Protein AF-A0A924VSE1-F1 (afdb_monomer_lite)

Structure (mmCIF, N/CA/C/O backbone):
data_AF-A0A924VSE1-F1
#
_entry.id   AF-A0A924VSE1-F1
#
loop_
_atom_site.group_PDB
_atom_site.id
_atom_site.type_symbol
_atom_site.label_atom_id
_atom_site.label_alt_id
_atom_site.label_comp_id
_atom_site.label_asym_id
_atom_site.label_entity_id
_atom_site.label_seq_id
_atom_site.pdbx_PDB_ins_code
_atom_site.Cartn_x
_atom_site.Cartn_y
_atom_site.Cartn_z
_atom_site.occupancy
_atom_site.B_iso_or_equiv
_atom_site.auth_seq_id
_atom_site.auth_comp_id
_atom_site.auth_asym_id
_atom_site.auth_atom_id
_atom_site.pdbx_PDB_model_num
ATOM 1 N N . MET A 1 1 ? -10.484 10.276 -5.793 1.00 57.19 1 MET A N 1
ATOM 2 C CA . MET A 1 1 ? -10.352 9.637 -4.463 1.00 57.19 1 MET A CA 1
ATOM 3 C C . MET A 1 1 ? -8.874 9.594 -4.117 1.00 57.19 1 MET A C 1
ATOM 5 O O . MET A 1 1 ? -8.098 9.223 -4.987 1.00 57.19 1 MET A O 1
ATOM 9 N N . LEU A 1 2 ? -8.501 10.029 -2.914 1.00 77.75 2 LEU A N 1
ATOM 10 C CA . LEU A 1 2 ? -7.114 10.082 -2.434 1.00 77.75 2 LEU A CA 1
ATOM 11 C C . LEU A 1 2 ? -6.752 8.745 -1.770 1.00 77.75 2 LEU A C 1
ATOM 13 O O . LEU A 1 2 ? -7.614 8.126 -1.150 1.00 77.75 2 LEU A O 1
ATOM 17 N N . ASN A 1 3 ? -5.511 8.289 -1.925 1.00 86.38 3 ASN A N 1
ATOM 18 C CA . ASN A 1 3 ? -4.987 7.102 -1.249 1.00 86.38 3 ASN A CA 1
ATOM 19 C C . ASN A 1 3 ? -3.610 7.442 -0.682 1.00 86.38 3 ASN A C 1
ATOM 21 O O . ASN A 1 3 ? -2.848 8.141 -1.349 1.00 86.38 3 ASN A O 1
ATOM 25 N N . THR A 1 4 ? -3.289 6.942 0.507 1.00 93.81 4 THR A N 1
ATOM 26 C CA . THR A 1 4 ? -1.918 7.021 1.020 1.00 93.81 4 THR A CA 1
ATOM 27 C C . THR A 1 4 ? -1.061 6.023 0.249 1.00 93.81 4 THR A C 1
ATOM 29 O O . THR A 1 4 ? -1.427 4.850 0.136 1.00 93.81 4 THR A O 1
ATOM 32 N N . VAL A 1 5 ? 0.052 6.503 -0.302 1.00 95.94 5 VAL A N 1
ATOM 33 C CA . VAL A 1 5 ? 0.983 5.720 -1.122 1.00 95.94 5 VAL A CA 1
ATOM 34 C C . VAL A 1 5 ? 2.314 5.634 -0.389 1.00 95.94 5 VAL A C 1
ATOM 36 O O . VAL A 1 5 ? 2.781 6.639 0.144 1.00 95.94 5 VAL A O 1
ATOM 39 N N . LEU A 1 6 ? 2.889 4.436 -0.333 1.00 95.94 6 LEU A N 1
ATOM 40 C CA . LEU A 1 6 ? 4.206 4.185 0.237 1.00 95.94 6 LEU A CA 1
ATOM 41 C C . LEU A 1 6 ? 5.191 3.863 -0.886 1.00 95.94 6 LEU A C 1
ATOM 43 O O . LEU A 1 6 ? 5.038 2.847 -1.567 1.00 95.94 6 LEU A O 1
ATOM 47 N N . ASP A 1 7 ? 6.199 4.710 -1.055 1.00 96.12 7 ASP A N 1
ATOM 48 C CA . ASP A 1 7 ? 7.308 4.444 -1.967 1.00 96.12 7 ASP A CA 1
ATOM 49 C C . ASP A 1 7 ? 8.238 3.393 -1.355 1.00 96.12 7 ASP A C 1
ATOM 51 O O . ASP A 1 7 ? 8.542 3.442 -0.159 1.00 96.12 7 ASP A O 1
ATOM 55 N N . TRP A 1 8 ? 8.697 2.434 -2.160 1.00 95.94 8 TRP A N 1
ATOM 56 C CA . TRP A 1 8 ? 9.696 1.456 -1.732 1.00 95.94 8 TRP A CA 1
ATOM 57 C C . TRP A 1 8 ? 10.499 0.897 -2.908 1.00 95.94 8 TRP A C 1
ATOM 59 O O . TRP A 1 8 ? 9.990 0.766 -4.019 1.00 95.94 8 TRP A O 1
ATOM 69 N N . ALA A 1 9 ? 11.745 0.497 -2.641 1.00 95.38 9 ALA A N 1
ATOM 70 C CA . ALA A 1 9 ? 12.611 -0.149 -3.633 1.00 95.38 9 ALA A CA 1
ATOM 71 C C . ALA A 1 9 ? 12.178 -1.589 -3.983 1.00 95.38 9 ALA A C 1
ATOM 73 O O . ALA A 1 9 ? 12.687 -2.176 -4.932 1.00 95.38 9 ALA A O 1
ATOM 74 N N . ASN A 1 10 ? 11.247 -2.171 -3.224 1.00 95.75 10 ASN A N 1
ATOM 75 C CA . ASN A 1 10 ? 10.587 -3.442 -3.535 1.00 95.75 10 ASN A CA 1
ATOM 76 C C . ASN A 1 10 ? 9.106 -3.374 -3.129 1.00 95.75 10 ASN A C 1
ATOM 78 O O . ASN A 1 10 ? 8.699 -3.862 -2.069 1.00 95.75 10 ASN A O 1
ATOM 82 N N . ALA A 1 11 ? 8.296 -2.695 -3.939 1.00 97.25 11 ALA A N 1
ATOM 83 C CA . ALA A 1 11 ? 6.895 -2.434 -3.618 1.00 97.25 11 ALA A CA 1
ATOM 84 C C . ALA A 1 11 ? 6.093 -3.727 -3.399 1.00 97.25 11 ALA A C 1
ATOM 86 O O . ALA A 1 11 ? 5.240 -3.775 -2.508 1.00 97.25 11 ALA A O 1
ATOM 87 N N . ARG A 1 12 ? 6.399 -4.797 -4.147 1.00 97.25 12 ARG A N 1
ATOM 88 C CA . ARG A 1 12 ? 5.757 -6.111 -3.996 1.00 97.25 12 ARG A CA 1
ATOM 89 C C . ARG A 1 12 ? 5.962 -6.699 -2.607 1.00 97.25 12 ARG A C 1
ATOM 91 O O . ARG A 1 12 ? 4.991 -7.149 -1.994 1.00 97.25 12 ARG A O 1
ATOM 98 N N . GLU A 1 13 ? 7.193 -6.683 -2.108 1.00 96.75 13 GLU A N 1
ATOM 99 C CA . GLU A 1 13 ? 7.527 -7.195 -0.778 1.00 96.75 13 GLU A CA 1
ATOM 100 C C . GLU A 1 13 ? 6.791 -6.417 0.319 1.00 96.75 13 GLU A C 1
ATOM 102 O O . GLU A 1 13 ? 6.097 -7.019 1.145 1.00 96.75 13 GLU A O 1
ATOM 107 N N . LEU A 1 14 ? 6.851 -5.080 0.280 1.00 96.88 14 LEU A N 1
ATOM 108 C CA . LEU A 1 14 ? 6.188 -4.235 1.274 1.00 96.88 14 LEU A CA 1
ATOM 109 C C . LEU A 1 14 ? 4.660 -4.393 1.231 1.00 96.88 14 LEU A C 1
ATOM 111 O O . LEU A 1 14 ? 4.012 -4.475 2.280 1.00 96.88 14 LEU A O 1
ATOM 115 N N . ALA A 1 15 ? 4.076 -4.489 0.035 1.00 98.12 15 ALA A N 1
ATOM 116 C CA . ALA A 1 15 ? 2.648 -4.726 -0.130 1.00 98.12 15 ALA A CA 1
ATOM 117 C C . ALA A 1 15 ? 2.242 -6.118 0.379 1.00 98.12 15 ALA A C 1
ATOM 119 O O . ALA A 1 15 ? 1.205 -6.255 1.025 1.00 98.12 15 ALA A O 1
ATOM 120 N N . GLY A 1 16 ? 3.054 -7.149 0.126 1.00 98.00 16 GLY A N 1
ATOM 121 C CA . GLY A 1 16 ? 2.816 -8.518 0.589 1.00 98.00 16 GLY A CA 1
ATOM 122 C C . GLY A 1 16 ? 2.852 -8.635 2.111 1.00 98.00 16 GLY A C 1
ATOM 123 O O . GLY A 1 16 ? 1.928 -9.200 2.704 1.00 98.00 16 GLY A O 1
ATOM 124 N N . PHE A 1 17 ? 3.862 -8.032 2.740 1.00 97.88 17 PHE A N 1
ATOM 125 C CA . PHE A 1 17 ? 3.949 -7.908 4.194 1.00 97.88 17 PHE A CA 1
ATOM 126 C C . PHE A 1 17 ? 2.733 -7.166 4.762 1.00 97.88 17 PHE A C 1
ATOM 128 O O . PHE A 1 17 ? 2.027 -7.691 5.621 1.00 97.88 17 PHE A O 1
ATOM 135 N N . SER A 1 18 ? 2.425 -5.983 4.223 1.00 97.12 18 SER A N 1
ATOM 136 C CA . SER A 1 18 ? 1.306 -5.150 4.684 1.00 97.12 18 SER A CA 1
ATOM 137 C C . SER A 1 18 ? -0.046 -5.850 4.526 1.00 97.12 18 SER A C 1
ATOM 139 O O . SER A 1 18 ? -0.906 -5.750 5.400 1.00 97.12 18 SER A O 1
ATOM 141 N N . ARG A 1 19 ? -0.236 -6.609 3.436 1.00 97.56 19 ARG A N 1
ATOM 142 C CA . ARG A 1 19 ? -1.433 -7.427 3.197 1.00 97.56 19 ARG A CA 1
ATOM 143 C C . ARG A 1 19 ? -1.640 -8.443 4.314 1.00 97.56 19 ARG A C 1
ATOM 145 O O . ARG A 1 19 ? -2.752 -8.564 4.820 1.00 97.56 19 ARG A O 1
ATOM 152 N N . GLN A 1 20 ? -0.582 -9.173 4.667 1.00 97.50 20 GLN A N 1
ATOM 153 C CA . GLN A 1 20 ? -0.632 -10.191 5.715 1.00 97.50 20 GLN A CA 1
ATOM 154 C C . GLN A 1 20 ? -0.831 -9.559 7.095 1.00 97.50 20 GLN A C 1
ATOM 156 O O . GLN A 1 20 ? -1.715 -9.991 7.827 1.00 97.50 20 GLN A O 1
ATOM 161 N N . LEU A 1 21 ? -0.076 -8.501 7.410 1.00 95.44 21 LEU A N 1
ATOM 162 C CA . LEU A 1 21 ? -0.155 -7.787 8.686 1.00 95.44 21 LEU A CA 1
ATOM 163 C C . LEU A 1 21 ? -1.557 -7.220 8.954 1.00 95.44 21 LEU A C 1
ATOM 165 O O . LEU A 1 21 ? -2.059 -7.318 10.068 1.00 95.44 21 LEU A O 1
ATOM 169 N N . LEU A 1 22 ? -2.186 -6.625 7.937 1.00 94.19 22 LEU A N 1
ATOM 170 C CA . LEU A 1 22 ? -3.470 -5.931 8.080 1.00 94.19 22 LEU A CA 1
ATOM 171 C C . LEU A 1 22 ? -4.687 -6.811 7.755 1.00 94.19 22 LEU A C 1
ATOM 173 O O . LEU A 1 22 ? -5.819 -6.344 7.865 1.00 94.19 22 LEU A O 1
ATOM 177 N N . GLY A 1 23 ? -4.484 -8.054 7.307 1.00 95.75 23 GLY A N 1
ATOM 178 C CA . GLY A 1 23 ? -5.577 -8.950 6.910 1.00 95.75 23 GLY A CA 1
ATOM 179 C C . GLY A 1 23 ? -6.403 -8.446 5.714 1.00 95.75 23 GLY A C 1
ATOM 180 O O . GLY A 1 23 ? -7.583 -8.774 5.586 1.00 95.75 23 GLY A O 1
ATOM 181 N N . VAL A 1 24 ? -5.804 -7.630 4.843 1.00 96.38 24 VAL A N 1
ATOM 182 C CA . VAL A 1 24 ? -6.449 -7.053 3.648 1.00 96.38 24 VAL A CA 1
ATOM 183 C C . VAL A 1 24 ? -6.095 -7.848 2.387 1.00 96.38 24 VAL A C 1
ATOM 185 O O . VAL A 1 24 ? -5.415 -8.871 2.446 1.00 96.38 24 VAL A O 1
ATOM 188 N N . ARG A 1 25 ? -6.588 -7.425 1.219 1.00 97.94 25 ARG A N 1
ATOM 189 C CA . ARG A 1 25 ? -6.400 -8.131 -0.062 1.00 97.94 25 ARG A CA 1
ATOM 190 C C . ARG A 1 25 ? -5.816 -7.203 -1.113 1.00 97.94 25 ARG A C 1
ATOM 192 O O . ARG A 1 25 ? -6.008 -5.996 -1.023 1.00 97.94 25 ARG A O 1
ATOM 199 N N . TYR A 1 26 ? -5.172 -7.755 -2.134 1.00 97.94 26 TYR A N 1
ATOM 200 C CA . TYR A 1 26 ? -4.870 -6.980 -3.336 1.00 97.94 26 TYR A CA 1
ATOM 201 C C . TYR A 1 26 ? -6.169 -6.518 -4.012 1.00 97.94 26 TYR A C 1
ATOM 203 O O . TYR A 1 26 ? -7.213 -7.178 -3.930 1.00 97.94 26 TYR A O 1
ATOM 211 N N . ARG A 1 27 ? -6.119 -5.345 -4.645 1.00 96.94 27 ARG A N 1
ATOM 212 C CA . ARG A 1 27 ? -7.103 -4.948 -5.652 1.00 96.94 27 ARG A CA 1
ATOM 213 C C . ARG A 1 27 ? -7.039 -5.975 -6.782 1.00 96.94 27 ARG A C 1
ATOM 215 O O . ARG A 1 27 ? -5.951 -6.393 -7.153 1.00 96.94 27 ARG A O 1
ATOM 222 N N . SER A 1 28 ? -8.191 -6.343 -7.338 1.00 95.12 28 SER A N 1
ATOM 223 C CA . SER A 1 28 ? -8.238 -7.271 -8.470 1.00 95.12 28 SER A CA 1
ATOM 224 C C . SER A 1 28 ? -7.326 -6.797 -9.607 1.00 95.12 28 SER A C 1
ATOM 226 O O . SER A 1 28 ? -7.465 -5.654 -10.050 1.00 95.12 28 SER A O 1
ATOM 228 N N . GLY A 1 29 ? -6.441 -7.675 -10.071 1.00 94.31 29 GLY A N 1
ATOM 229 C CA . GLY A 1 29 ? -5.421 -7.396 -11.083 1.00 94.31 29 GLY A CA 1
ATOM 230 C C . GLY A 1 29 ? -4.035 -7.085 -10.510 1.00 94.31 29 GLY A C 1
ATOM 231 O O . GLY A 1 29 ? -3.069 -7.141 -11.256 1.00 94.31 29 GLY A O 1
ATOM 232 N N . ASP A 1 30 ? -3.922 -6.803 -9.208 1.00 96.62 30 ASP A N 1
ATOM 233 C CA . ASP A 1 30 ? -2.635 -6.535 -8.545 1.00 96.62 30 ASP A CA 1
ATOM 234 C C . ASP A 1 30 ? -2.053 -7.800 -7.881 1.00 96.62 30 ASP A C 1
ATOM 236 O O . ASP A 1 30 ? -0.999 -7.748 -7.235 1.00 96.62 30 ASP A O 1
ATOM 240 N N . GLU A 1 31 ? -2.749 -8.938 -7.972 1.00 95.19 31 GLU A N 1
ATOM 241 C CA . GLU A 1 31 ? -2.240 -10.222 -7.504 1.00 95.19 31 GLU A CA 1
ATOM 242 C C . GLU A 1 31 ? -0.953 -10.617 -8.239 1.00 95.19 31 GLU A C 1
ATOM 244 O O . GLU A 1 31 ? -0.753 -10.296 -9.407 1.00 95.19 31 GLU A O 1
ATOM 249 N N . GLN A 1 32 ? -0.075 -11.340 -7.541 1.00 94.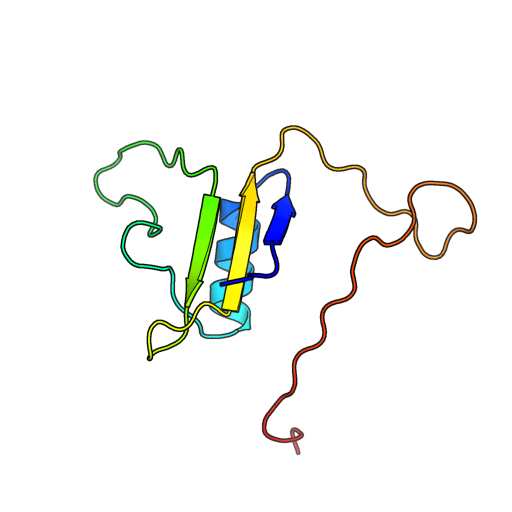44 32 GLN A N 1
ATOM 250 C CA . GLN A 1 32 ? 1.122 -11.887 -8.166 1.00 94.44 32 GLN A CA 1
ATOM 251 C C . GLN A 1 32 ? 0.720 -12.873 -9.278 1.00 94.44 32 GLN A C 1
ATOM 253 O O . GLN A 1 32 ? -0.149 -13.723 -9.030 1.00 94.44 32 GLN A O 1
ATOM 258 N N . PRO A 1 33 ? 1.343 -12.801 -10.468 1.00 93.56 33 PRO A N 1
ATOM 259 C CA . PRO A 1 33 ? 1.068 -13.754 -11.530 1.00 93.56 33 PRO A CA 1
ATOM 260 C C . PRO A 1 33 ? 1.352 -15.196 -11.097 1.00 93.56 33 PRO A C 1
ATOM 262 O O . PRO A 1 33 ? 2.280 -15.472 -10.337 1.00 93.56 33 PRO A O 1
ATOM 265 N N . THR A 1 34 ? 0.534 -16.133 -11.579 1.00 93.75 34 THR A N 1
ATOM 266 C CA . THR A 1 34 ? 0.637 -17.570 -11.238 1.00 93.75 34 THR A CA 1
ATOM 267 C C . THR A 1 34 ? 1.006 -18.447 -12.431 1.00 93.75 34 THR A C 1
ATOM 269 O O . THR A 1 34 ? 1.282 -19.632 -12.271 1.00 93.75 34 THR A O 1
ATOM 272 N N . ASP A 1 35 ? 1.045 -17.864 -13.624 1.00 93.62 35 ASP A N 1
ATOM 273 C CA . ASP A 1 35 ? 1.323 -18.517 -14.905 1.00 93.62 35 ASP A CA 1
ATOM 274 C C . ASP A 1 35 ? 2.810 -18.460 -15.301 1.00 93.62 35 ASP A C 1
ATOM 276 O O . ASP A 1 35 ? 3.179 -18.846 -16.408 1.00 93.62 35 ASP A O 1
ATOM 280 N N . GLY A 1 36 ? 3.671 -17.993 -14.392 1.00 91.00 36 GLY A N 1
ATOM 281 C CA . GLY A 1 36 ? 5.106 -17.842 -14.626 1.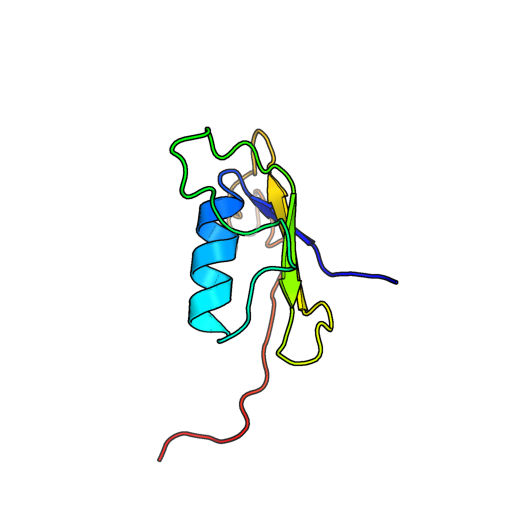00 91.00 36 GLY A CA 1
ATOM 282 C C . GLY A 1 36 ? 5.486 -16.576 -15.391 1.00 91.00 36 GLY A C 1
ATOM 283 O O . GLY A 1 36 ? 6.666 -16.402 -15.700 1.00 91.00 36 GLY A O 1
ATOM 284 N N . THR A 1 37 ? 4.531 -15.686 -15.684 1.00 94.19 37 THR A N 1
ATOM 285 C CA . THR A 1 37 ? 4.869 -14.353 -16.190 1.00 94.19 37 THR A CA 1
ATOM 286 C C . 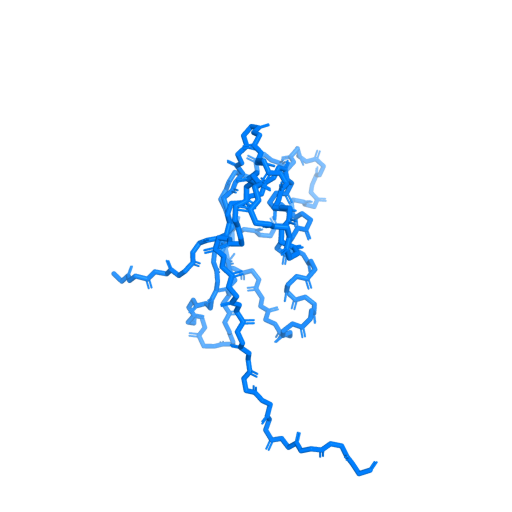THR A 1 37 ? 5.633 -13.549 -15.127 1.00 94.19 37 THR A C 1
ATOM 288 O O . THR A 1 37 ? 5.396 -13.729 -13.926 1.00 94.19 37 THR A O 1
ATOM 291 N N . PRO A 1 38 ? 6.601 -12.702 -15.533 1.00 93.81 38 PRO A N 1
ATOM 292 C CA . PRO A 1 38 ? 7.303 -11.831 -14.600 1.00 93.81 38 PRO A CA 1
ATOM 293 C C . PRO A 1 38 ? 6.332 -10.915 -13.854 1.00 93.81 38 PRO A C 1
ATOM 295 O O . PRO A 1 38 ? 5.383 -10.403 -14.439 1.00 93.81 38 PRO A O 1
ATOM 298 N N . ASP A 1 39 ? 6.597 -10.685 -12.571 1.00 94.25 39 ASP A N 1
ATOM 299 C CA . ASP A 1 39 ? 5.868 -9.700 -11.776 1.00 94.25 39 ASP A CA 1
ATOM 300 C C . ASP A 1 39 ? 6.502 -8.321 -11.991 1.00 94.25 39 ASP A C 1
ATOM 302 O O . ASP A 1 39 ? 7.495 -7.974 -11.351 1.00 94.25 39 ASP A O 1
ATOM 306 N N . ASP A 1 40 ? 5.966 -7.572 -12.950 1.00 93.62 40 ASP A N 1
ATOM 307 C CA . ASP A 1 40 ? 6.424 -6.239 -13.352 1.00 93.62 40 ASP A CA 1
ATOM 308 C C . ASP A 1 40 ? 5.607 -5.105 -12.711 1.00 93.62 40 ASP A C 1
ATOM 310 O O . ASP A 1 40 ? 5.705 -3.949 -13.125 1.00 93.62 40 ASP A O 1
ATOM 314 N N . ALA A 1 41 ? 4.816 -5.418 -11.680 1.00 95.38 41 ALA A N 1
ATOM 315 C CA . ALA A 1 41 ? 3.961 -4.446 -11.019 1.00 95.38 41 ALA A CA 1
ATOM 316 C C . ALA A 1 41 ? 4.781 -3.353 -10.312 1.00 95.38 41 ALA A C 1
ATOM 318 O O . ALA A 1 41 ? 5.434 -3.588 -9.293 1.00 95.38 41 ALA A O 1
ATOM 319 N N . ASP A 1 42 ? 4.672 -2.125 -10.815 1.00 96.81 42 ASP A N 1
ATOM 320 C CA . ASP A 1 42 ? 5.269 -0.919 -10.236 1.00 96.81 42 ASP A CA 1
ATOM 321 C C . ASP A 1 42 ? 4.308 -0.158 -9.307 1.00 96.81 42 ASP A C 1
ATOM 323 O O . ASP A 1 42 ? 4.718 0.731 -8.558 1.00 96.81 42 ASP A O 1
ATOM 327 N N . TRP A 1 43 ? 3.028 -0.531 -9.317 1.00 97.69 43 TRP A N 1
ATOM 328 C CA . TRP A 1 43 ? 1.984 0.055 -8.493 1.00 97.69 43 TRP A CA 1
ATOM 329 C C . TRP A 1 43 ? 1.024 -1.009 -7.972 1.00 97.69 43 TRP A C 1
ATOM 331 O O . TRP A 1 43 ? 0.392 -1.736 -8.737 1.00 97.69 43 TRP A O 1
ATOM 341 N N . LEU A 1 44 ? 0.831 -1.045 -6.655 1.00 98.25 44 LEU A N 1
ATOM 342 C CA . LEU A 1 44 ? -0.027 -2.025 -5.991 1.00 98.25 44 LEU A CA 1
ATOM 343 C C . LEU A 1 44 ? -1.019 -1.339 -5.066 1.00 98.25 44 LEU A C 1
ATOM 345 O O . LEU A 1 44 ? -0.678 -0.396 -4.355 1.00 98.25 44 LEU A O 1
ATOM 349 N N . VAL A 1 45 ? -2.254 -1.832 -5.029 1.00 97.94 45 VAL A N 1
ATOM 350 C CA . VAL A 1 45 ? -3.305 -1.326 -4.145 1.00 97.94 45 VAL A CA 1
ATOM 351 C C . VAL A 1 45 ? -3.826 -2.451 -3.263 1.00 97.94 45 VAL A C 1
ATOM 353 O O . VAL A 1 45 ? -4.191 -3.523 -3.741 1.00 97.94 45 VAL A O 1
ATOM 356 N N . LEU A 1 46 ? -3.930 -2.183 -1.963 1.00 97.75 46 LEU A N 1
ATOM 357 C CA . LEU A 1 46 ? -4.612 -3.053 -1.013 1.00 97.75 46 LEU A CA 1
ATOM 358 C C . LEU A 1 46 ? -6.022 -2.535 -0.721 1.00 97.75 46 LEU A C 1
ATOM 360 O O . LEU A 1 46 ? -6.242 -1.334 -0.543 1.00 97.75 46 LEU A O 1
ATOM 364 N N . THR A 1 47 ? -6.979 -3.455 -0.648 1.00 97.56 47 THR A N 1
ATOM 365 C CA . THR A 1 47 ? -8.396 -3.202 -0.381 1.00 97.56 47 THR A CA 1
ATOM 366 C C . THR A 1 47 ? -8.940 -4.104 0.722 1.00 97.56 47 THR A C 1
ATOM 368 O O . THR A 1 47 ? -8.466 -5.228 0.900 1.00 97.56 47 THR A O 1
ATOM 371 N N . ASP A 1 48 ? -9.959 -3.637 1.444 1.00 95.00 48 ASP A N 1
ATOM 372 C CA . ASP A 1 48 ? -10.734 -4.498 2.342 1.00 95.00 48 ASP A CA 1
ATOM 373 C C . ASP A 1 48 ? -11.724 -5.406 1.588 1.00 95.00 48 ASP A C 1
ATOM 375 O O . ASP A 1 48 ? -11.782 -5.449 0.355 1.00 95.00 48 ASP A O 1
ATOM 379 N N . THR A 1 49 ? -12.526 -6.151 2.347 1.00 94.81 49 THR A N 1
ATOM 380 C CA . THR A 1 49 ? -13.572 -7.038 1.825 1.00 94.81 49 THR A CA 1
ATOM 381 C C . THR A 1 49 ? -14.650 -6.307 1.023 1.00 94.81 49 THR A C 1
ATOM 383 O O . THR A 1 49 ? -15.227 -6.913 0.122 1.00 94.81 49 THR A O 1
ATOM 386 N N . ASN A 1 50 ? -14.867 -5.013 1.278 1.00 95.12 50 ASN A N 1
ATOM 387 C CA . ASN A 1 50 ? -15.799 -4.147 0.552 1.00 95.12 50 ASN A CA 1
ATOM 388 C C . ASN A 1 50 ? -15.140 -3.457 -0.654 1.00 95.12 50 ASN A C 1
ATOM 390 O O . ASN A 1 50 ? -15.730 -2.555 -1.248 1.00 95.12 50 ASN A O 1
ATOM 394 N N . ARG A 1 51 ? -13.915 -3.864 -1.022 1.00 93.75 51 ARG A N 1
ATOM 395 C CA . ARG A 1 51 ? -13.101 -3.278 -2.101 1.00 93.75 51 ARG A CA 1
ATOM 396 C C . ARG A 1 51 ? -12.724 -1.811 -1.864 1.00 93.75 51 ARG A C 1
ATOM 398 O O . ARG A 1 51 ? -12.280 -1.133 -2.794 1.00 93.75 51 ARG A O 1
ATOM 405 N N . LEU A 1 52 ? -12.828 -1.319 -0.628 1.00 94.25 52 LEU A N 1
ATOM 406 C CA . LEU A 1 52 ? -12.359 0.019 -0.281 1.00 94.25 52 LEU A CA 1
ATOM 407 C C . LEU A 1 52 ? -10.838 0.007 -0.159 1.00 94.25 52 LEU A C 1
ATOM 409 O O . LEU A 1 52 ? -10.270 -0.833 0.541 1.00 94.25 52 LEU A O 1
ATOM 413 N N . ARG A 1 53 ? -10.179 0.955 -0.831 1.00 95.38 53 ARG A N 1
ATOM 414 C CA . ARG A 1 53 ? -8.717 1.110 -0.808 1.00 95.38 53 ARG A CA 1
ATOM 415 C C . ARG A 1 53 ? -8.245 1.457 0.604 1.00 95.38 53 ARG A C 1
ATOM 417 O O . ARG A 1 53 ? -8.859 2.295 1.262 1.00 95.38 53 ARG A O 1
ATOM 424 N N . LYS A 1 54 ? -7.172 0.805 1.054 1.00 95.06 54 LYS A N 1
ATOM 425 C CA . LYS A 1 54 ? -6.554 1.026 2.370 1.00 95.06 54 LYS A CA 1
ATOM 426 C C . LYS A 1 54 ? -5.167 1.638 2.254 1.00 95.06 54 LYS A C 1
ATOM 428 O O . LYS A 1 54 ? -4.901 2.628 2.920 1.00 95.06 54 LYS A O 1
ATOM 433 N N . LEU A 1 55 ? -4.316 1.061 1.409 1.00 96.62 55 LEU A N 1
ATOM 434 C CA . LEU A 1 55 ? -2.969 1.550 1.119 1.00 96.62 55 LEU A CA 1
ATOM 435 C C . LEU A 1 55 ? -2.624 1.288 -0.343 1.00 96.62 55 LEU A C 1
ATOM 437 O O . LEU A 1 55 ? -3.177 0.374 -0.960 1.00 96.62 55 LEU A O 1
ATOM 441 N N . ALA A 1 56 ? -1.725 2.093 -0.895 1.00 97.75 56 ALA A N 1
ATOM 442 C CA . ALA A 1 56 ? -1.034 1.794 -2.140 1.00 97.75 56 ALA A CA 1
ATOM 443 C C . ALA A 1 56 ? 0.480 1.815 -1.944 1.00 97.75 56 ALA A C 1
ATOM 445 O O . ALA A 1 56 ? 0.985 2.370 -0.969 1.00 97.75 56 ALA A O 1
ATOM 446 N N . PHE A 1 57 ? 1.178 1.196 -2.883 1.00 97.75 57 PHE A N 1
ATOM 447 C CA . PHE A 1 57 ? 2.619 1.018 -2.864 1.00 97.75 57 PHE A CA 1
ATOM 448 C C . PHE A 1 57 ? 3.140 1.330 -4.256 1.00 97.75 57 PHE A C 1
ATOM 450 O O . PHE A 1 57 ? 2.565 0.845 -5.233 1.00 97.75 57 PHE A O 1
ATOM 457 N N . GLN A 1 58 ? 4.191 2.135 -4.328 1.00 97.56 58 GLN A N 1
ATOM 458 C CA . GLN A 1 58 ? 4.824 2.526 -5.578 1.00 97.56 58 GLN A CA 1
ATOM 459 C C . GLN A 1 58 ? 6.278 2.060 -5.573 1.00 97.56 58 GLN A C 1
ATOM 461 O O . GLN A 1 58 ? 7.028 2.290 -4.623 1.00 97.56 58 GLN A O 1
ATOM 466 N N . GLN A 1 59 ? 6.666 1.396 -6.653 1.00 98.00 59 GLN A N 1
ATOM 467 C CA . GLN A 1 59 ? 8.039 1.013 -6.914 1.00 98.00 59 GLN A CA 1
ATOM 468 C C . GLN A 1 59 ? 8.842 2.264 -7.273 1.00 98.00 59 GLN A C 1
ATOM 470 O O . GLN A 1 59 ? 8.496 3.001 -8.197 1.00 98.00 59 GLN A O 1
ATOM 475 N N . VAL A 1 60 ? 9.938 2.495 -6.555 1.00 97.00 60 VAL A N 1
ATOM 476 C CA . VAL A 1 60 ? 10.900 3.560 -6.867 1.00 97.00 60 VAL A CA 1
ATOM 477 C C . VAL A 1 60 ? 12.292 2.971 -7.058 1.00 97.00 60 VAL A C 1
ATOM 479 O O . VAL A 1 60 ? 12.602 1.904 -6.533 1.00 97.00 60 VAL A O 1
ATOM 482 N N . GLY A 1 61 ? 13.130 3.646 -7.847 1.00 96.69 61 GLY A N 1
ATOM 483 C CA . GLY A 1 61 ? 14.486 3.169 -8.135 1.00 96.69 61 GLY A CA 1
ATOM 484 C C . GLY A 1 61 ? 15.417 3.217 -6.921 1.00 96.69 61 GLY A C 1
ATOM 485 O O . GLY A 1 61 ? 16.254 2.336 -6.761 1.00 96.69 61 GLY A O 1
ATOM 486 N N . ASP A 1 62 ? 15.253 4.224 -6.064 1.00 93.06 62 ASP A N 1
ATOM 487 C CA . ASP A 1 62 ? 15.996 4.373 -4.816 1.00 93.06 62 ASP A CA 1
ATOM 488 C C . ASP A 1 62 ? 15.133 5.107 -3.782 1.00 93.06 62 ASP A C 1
ATOM 490 O O . ASP A 1 62 ? 14.344 5.987 -4.134 1.00 93.06 62 ASP A O 1
ATOM 494 N N . LEU A 1 63 ? 15.283 4.735 -2.512 1.00 92.38 63 LEU A N 1
ATOM 495 C CA . LEU A 1 63 ? 14.628 5.391 -1.385 1.00 92.38 63 LEU A CA 1
ATOM 496 C C . LEU A 1 63 ? 15.654 5.578 -0.260 1.00 92.38 63 LEU A C 1
ATOM 498 O O . LEU A 1 63 ? 16.026 4.598 0.395 1.00 92.38 63 LEU A O 1
ATOM 502 N N . PRO A 1 64 ? 16.093 6.820 0.010 1.00 92.38 64 PRO A N 1
ATOM 503 C CA . PRO A 1 64 ? 17.054 7.084 1.067 1.00 92.38 64 PRO A CA 1
ATOM 504 C C . PRO A 1 64 ? 16.546 6.601 2.427 1.00 92.38 64 PRO A C 1
ATOM 506 O O . PRO A 1 64 ? 15.445 6.943 2.865 1.00 92.38 64 PRO A O 1
ATOM 509 N N . ARG A 1 65 ? 17.371 5.814 3.121 1.00 92.06 65 ARG A N 1
ATOM 510 C CA . ARG A 1 65 ? 17.043 5.311 4.455 1.00 92.06 65 ARG A CA 1
ATOM 511 C C . ARG A 1 65 ? 16.958 6.470 5.448 1.00 92.06 65 ARG A C 1
ATOM 513 O O . ARG A 1 65 ? 17.908 7.238 5.576 1.00 92.06 65 ARG A O 1
ATOM 520 N N . ALA A 1 66 ? 15.850 6.551 6.184 1.00 93.62 66 ALA A N 1
ATOM 521 C CA . ALA A 1 66 ? 15.711 7.504 7.280 1.00 93.62 66 ALA A CA 1
ATOM 522 C C . ALA A 1 66 ? 16.769 7.250 8.371 1.00 93.62 66 ALA A C 1
ATOM 524 O O . ALA A 1 66 ? 17.028 6.099 8.731 1.00 93.62 66 ALA A O 1
ATOM 525 N N . THR A 1 67 ? 17.347 8.325 8.907 1.00 95.56 67 THR A N 1
ATOM 526 C CA . THR A 1 67 ? 18.359 8.308 9.979 1.00 95.56 67 THR A CA 1
ATOM 527 C C . THR A 1 67 ? 17.785 8.688 11.345 1.00 95.56 67 THR A C 1
ATOM 529 O O . THR A 1 67 ? 18.516 8.773 12.325 1.00 95.56 67 THR A O 1
ATOM 532 N N . TRP A 1 68 ? 16.466 8.890 11.451 1.00 92.94 68 TRP A N 1
ATOM 533 C CA . TRP A 1 68 ? 15.796 9.139 12.733 1.00 92.94 68 TRP A CA 1
ATOM 534 C C . TRP A 1 68 ? 16.201 8.075 13.787 1.00 92.94 68 TRP A C 1
ATOM 536 O O . TRP A 1 68 ? 16.171 6.885 13.465 1.00 92.94 68 TRP A O 1
ATOM 546 N N . PRO A 1 69 ? 16.557 8.446 15.038 1.00 93.94 69 PRO A N 1
ATOM 547 C CA . PRO A 1 69 ? 16.370 9.747 15.677 1.00 93.94 69 PRO A CA 1
ATOM 548 C C . PRO A 1 69 ? 17.489 10.782 15.531 1.00 93.94 69 PRO A C 1
ATOM 550 O O . PRO A 1 69 ? 17.495 11.778 16.255 1.00 93.94 69 PRO A O 1
ATOM 553 N N . GLU A 1 70 ? 18.430 10.581 14.611 1.00 95.25 70 GLU A N 1
ATOM 554 C CA . GLU A 1 70 ? 19.516 11.535 14.390 1.00 95.25 70 GLU A CA 1
ATOM 555 C C . GLU A 1 70 ? 18.989 12.902 13.917 1.00 95.25 70 GLU A C 1
ATOM 557 O O . GLU A 1 70 ? 18.047 13.001 13.130 1.00 95.25 70 GLU A O 1
ATOM 562 N N . LEU A 1 71 ? 19.619 13.977 14.406 1.00 85.81 7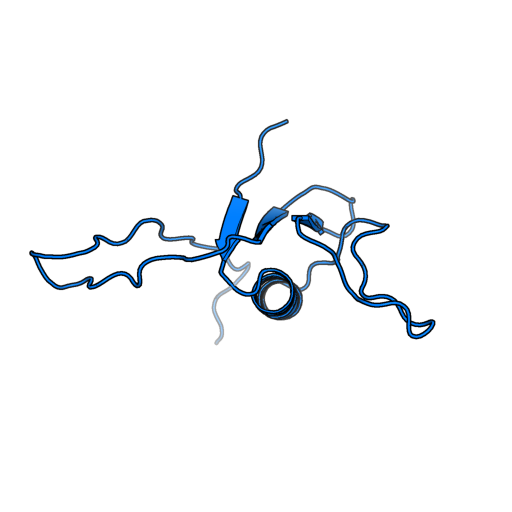1 LEU A N 1
ATOM 563 C CA . LEU A 1 71 ? 19.256 15.360 14.062 1.00 85.81 71 LEU A CA 1
ATOM 564 C C . LEU A 1 71 ? 19.725 15.774 12.660 1.00 85.81 71 LEU A C 1
ATOM 566 O O . LEU A 1 71 ? 19.227 16.753 12.108 1.00 85.81 71 LEU A O 1
ATOM 570 N N . GLN A 1 72 ? 20.711 15.067 12.108 1.00 93.44 72 GLN A N 1
ATOM 571 C CA . GLN A 1 72 ? 21.261 15.304 10.777 1.00 93.44 72 GLN A CA 1
ATOM 572 C C . GLN A 1 72 ? 21.010 14.076 9.894 1.00 93.44 72 GLN A C 1
ATOM 574 O O . GLN A 1 72 ? 20.952 12.952 10.385 1.00 93.44 72 GLN A O 1
ATOM 579 N N . GLY A 1 73 ? 20.868 14.289 8.585 1.00 95.00 73 GLY A N 1
ATOM 580 C CA . GLY A 1 73 ? 20.581 13.226 7.619 1.00 95.00 73 GLY A CA 1
ATOM 581 C C . GLY A 1 73 ? 19.134 13.244 7.129 1.00 95.00 73 GLY A C 1
ATOM 582 O O . GLY A 1 73 ? 18.541 14.311 6.967 1.00 95.00 73 GLY A O 1
ATOM 583 N N . VAL A 1 74 ? 18.587 12.064 6.833 1.00 95.38 74 VAL A N 1
ATOM 584 C CA . VAL A 1 74 ? 17.251 11.912 6.241 1.00 95.38 74 VAL A CA 1
ATOM 585 C C . VAL A 1 74 ? 16.215 11.789 7.365 1.00 95.38 74 VAL A C 1
ATOM 587 O O . VAL A 1 74 ? 16.222 10.788 8.085 1.00 95.38 74 VAL A O 1
ATOM 590 N N . PRO A 1 75 ? 15.298 12.759 7.533 1.00 94.00 75 PRO A N 1
ATOM 591 C CA . PRO A 1 75 ? 14.291 12.682 8.583 1.00 94.00 75 PRO A CA 1
ATOM 592 C C . PRO A 1 75 ? 13.274 11.571 8.301 1.00 94.00 75 PRO A C 1
ATOM 594 O O . PRO A 1 75 ? 13.110 11.123 7.163 1.00 94.00 75 PRO A O 1
ATOM 597 N N . GLN A 1 76 ? 12.545 11.149 9.337 1.00 92.69 76 GLN A N 1
ATOM 598 C CA . GLN A 1 76 ? 11.420 10.234 9.164 1.00 92.69 76 GLN A CA 1
ATOM 599 C C . GLN A 1 76 ? 10.362 10.877 8.258 1.00 92.69 76 GLN A C 1
ATOM 601 O O . GLN A 1 76 ? 9.865 11.960 8.554 1.00 92.69 76 GLN A O 1
ATOM 606 N N . GLN A 1 77 ? 10.017 10.200 7.162 1.00 89.25 77 GLN A N 1
ATOM 607 C CA . GLN A 1 77 ? 9.092 10.734 6.154 1.00 89.25 77 GLN A CA 1
ATOM 608 C C . GLN A 1 77 ? 7.622 10.504 6.529 1.00 89.25 77 GLN A C 1
ATOM 610 O O .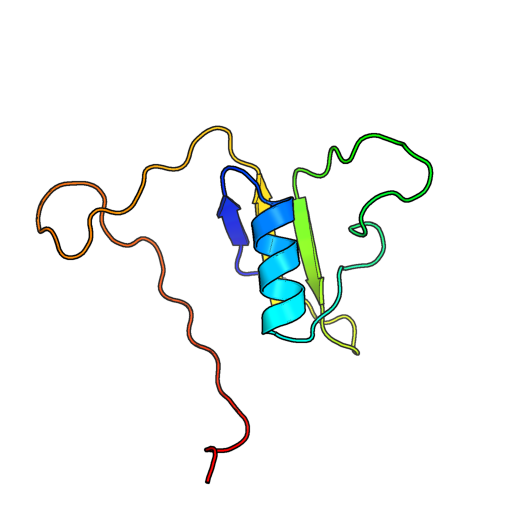 GLN A 1 77 ? 6.762 11.330 6.236 1.00 89.25 77 GLN A O 1
ATOM 615 N N . LEU A 1 78 ? 7.329 9.380 7.192 1.00 90.56 78 LEU A N 1
ATOM 616 C CA . LEU A 1 78 ? 5.977 8.994 7.581 1.00 90.56 78 LEU A CA 1
ATOM 617 C C . LEU A 1 78 ? 5.993 8.154 8.862 1.00 90.56 78 LEU A C 1
ATOM 619 O O . LEU A 1 78 ? 6.862 7.307 9.068 1.00 90.56 78 LEU A O 1
ATOM 623 N N . CYS A 1 79 ? 4.973 8.343 9.692 1.00 90.62 79 CYS A N 1
ATOM 624 C CA . CYS A 1 79 ? 4.533 7.342 10.653 1.00 90.62 79 CYS A CA 1
ATOM 625 C C . CYS A 1 79 ? 3.079 6.994 10.329 1.00 90.62 79 CYS A C 1
ATOM 627 O O . CYS A 1 79 ? 2.265 7.892 10.108 1.00 90.62 79 CYS A O 1
ATOM 629 N N . LEU A 1 80 ? 2.764 5.700 10.282 1.00 92.00 80 LEU A N 1
ATOM 630 C CA . LEU A 1 80 ? 1.418 5.209 10.021 1.00 92.00 80 LEU A CA 1
ATOM 631 C C . LEU A 1 80 ? 0.939 4.397 11.222 1.00 92.00 80 LEU A C 1
ATOM 633 O O . LEU A 1 80 ? 1.525 3.372 11.563 1.00 92.00 80 LEU A O 1
ATOM 637 N N . GLY A 1 81 ? -0.123 4.880 11.860 1.00 93.62 81 GLY A N 1
ATOM 638 C CA . GLY A 1 81 ? -0.779 4.206 12.974 1.00 93.62 81 GLY A CA 1
ATOM 639 C C . GLY A 1 81 ? -2.059 3.510 12.529 1.00 93.62 81 GLY A C 1
ATOM 640 O O . GLY A 1 81 ? -2.804 4.037 11.703 1.00 93.62 81 GLY A O 1
ATOM 641 N N . PHE A 1 82 ? -2.334 2.351 13.122 1.00 90.31 82 PHE A N 1
ATOM 642 C CA . PHE A 1 82 ? -3.589 1.623 12.951 1.00 90.31 82 PHE A CA 1
ATOM 643 C C . PHE A 1 82 ? -4.295 1.492 14.294 1.00 90.31 82 PHE A C 1
ATOM 645 O O . PHE A 1 82 ? -3.653 1.311 15.328 1.00 90.31 82 PHE A O 1
ATOM 652 N N . THR A 1 83 ? -5.622 1.564 14.272 1.00 91.06 83 THR A N 1
ATOM 653 C CA . THR A 1 83 ? -6.444 1.213 15.428 1.00 91.06 83 THR A CA 1
ATOM 654 C C . THR A 1 83 ? -6.730 -0.284 15.417 1.00 91.06 83 THR A C 1
ATOM 656 O O . THR A 1 83 ? -6.949 -0.886 14.366 1.00 91.06 83 THR A O 1
ATOM 659 N N . VAL A 1 84 ? -6.736 -0.885 16.603 1.00 89.12 84 VAL A N 1
ATOM 660 C CA . VAL A 1 84 ? -7.150 -2.274 16.820 1.00 89.12 84 VAL A CA 1
ATOM 661 C C . VAL A 1 84 ? -8.468 -2.289 17.596 1.00 89.12 84 VAL A C 1
ATOM 663 O O . VAL A 1 84 ? -8.718 -1.366 18.375 1.00 89.12 84 VAL A O 1
ATOM 666 N N . PRO A 1 85 ? -9.340 -3.288 17.380 1.00 88.56 85 PRO A N 1
ATOM 667 C CA . PRO A 1 85 ? -10.676 -3.292 17.975 1.00 88.56 85 PRO A CA 1
ATOM 668 C C . PRO A 1 85 ? -10.667 -3.546 19.489 1.00 88.56 85 PRO A C 1
ATOM 670 O O . PRO A 1 85 ? -11.639 -3.215 20.162 1.00 88.56 85 PRO A O 1
ATOM 673 N N . SER A 1 86 ? -9.597 -4.132 20.027 1.00 90.12 86 SER A N 1
ATOM 674 C CA . SER A 1 86 ? -9.467 -4.447 21.448 1.00 90.12 86 SER A CA 1
ATOM 675 C C . SER A 1 86 ? -8.001 -4.523 21.872 1.00 90.12 86 SER A C 1
ATOM 677 O O . SER A 1 86 ? -7.101 -4.664 21.043 1.00 90.12 86 SER A O 1
ATOM 679 N N . GLN A 1 87 ? -7.773 -4.454 23.181 1.00 92.38 87 GLN A N 1
ATOM 680 C CA . GLN A 1 87 ? -6.506 -4.821 23.807 1.00 92.38 87 GLN A CA 1
ATOM 681 C C . GLN A 1 87 ? -6.457 -6.351 23.990 1.00 92.38 87 GLN A C 1
ATOM 683 O O . GLN A 1 87 ? -7.505 -6.977 24.151 1.00 92.38 87 GLN A O 1
ATOM 688 N N . ALA A 1 88 ? -5.266 -6.952 23.937 1.00 83.81 88 ALA A N 1
ATOM 689 C CA . ALA A 1 88 ? -5.079 -8.337 24.369 1.00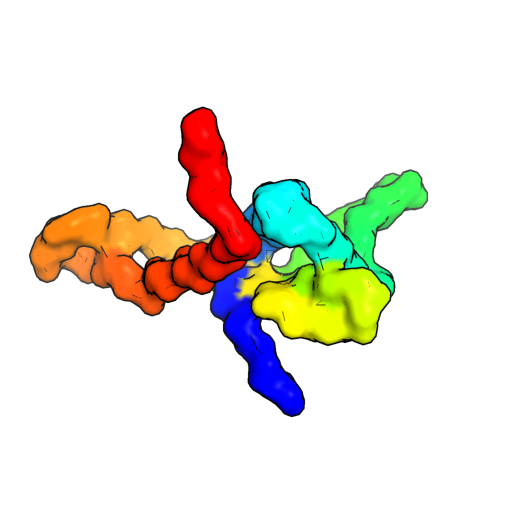 83.81 88 ALA A CA 1
ATOM 690 C C . ALA A 1 88 ? -5.112 -8.407 25.906 1.00 83.81 88 ALA A C 1
ATOM 692 O O . ALA A 1 88 ? -4.582 -7.505 26.559 1.00 83.81 88 ALA A O 1
ATOM 693 N N . GLU A 1 89 ? -5.749 -9.440 26.455 1.00 60.69 89 GLU A N 1
ATOM 694 C CA . GLU A 1 89 ? -5.744 -9.724 27.898 1.00 60.69 89 GLU A CA 1
ATOM 695 C C . GLU A 1 89 ? -4.380 -10.251 28.362 1.00 60.69 89 GLU A C 1
ATOM 697 O O . GLU A 1 89 ? -3.783 -11.074 27.625 1.00 60.69 89 GLU A O 1
#

Foldseek 3Di:
DDAAEAEDQCQPVVVVVVCVVVVWAWQPPQDDDDVPDDNPDQKTFTAHPVRHTHHMYGHDNDDDDAPPPDPDDHHDPDDDDDDDPDDDD

pLDDT: mean 93.58, std 6.26, range [57.19, 98.25]

Secondary structure (DSSP, 8-state):
----EEEETTHHHHHHHHHHHHT-EEPTT-SPPSSS-----SEEEEE-TT--EEEEEEE-S--PPP-TT-SSSS----------SS---

Radius of gyration: 15.31 Å; chains: 1; bounding box: 37×34×44 Å

Sequence (89 aa):
MLNTVLDWANARELAGFSRQLLGVRYRSGDEQPTDGTPDDADWLVLTDTNRLRKLAFQQVGDLPRATWPELQGVPQQLCLGFTVPSQAE